Protein AF-A0A2N3Q1Q2-F1 (afdb_monomer_lite)

Secondary structure (DSSP, 8-state):
---EEEETT-SS--EEEEEEEEE-TTS-EEEEEEETTEEEEEEEEEHHHHH-TTTEEEE----

pLDDT: mean 87.04, std 10.46, range [47.88, 95.38]

Structure (mmCIF, N/CA/C/O backbone):
data_AF-A0A2N3Q1Q2-F1
#
_entry.id   AF-A0A2N3Q1Q2-F1
#
loop_
_atom_site.group_PDB
_atom_site.id
_atom_site.type_symbol
_atom_site.label_atom_id
_atom_site.label_alt_id
_atom_site.label_comp_id
_atom_site.label_asym_id
_atom_site.label_entity_id
_atom_site.label_seq_id
_atom_site.pdbx_PDB_ins_code
_atom_site.Cartn_x
_atom_site.Cartn_y
_atom_site.Cartn_z
_atom_site.occupancy
_atom_site.B_iso_or_equiv
_atom_site.auth_seq_id
_atom_site.auth_comp_id
_atom_site.auth_asym_id
_atom_site.auth_atom_id
_atom_site.pdbx_PDB_model_num
ATOM 1 N N . MET A 1 1 ? -1.999 9.125 -7.756 1.00 69.12 1 MET A N 1
ATOM 2 C CA . MET A 1 1 ? -1.568 10.063 -6.684 1.00 69.12 1 MET A CA 1
ATOM 3 C C . MET A 1 1 ? -2.811 10.696 -6.102 1.00 69.12 1 MET A C 1
ATOM 5 O O . MET A 1 1 ? -3.656 11.135 -6.872 1.00 69.12 1 MET A O 1
ATOM 9 N N . GLY A 1 2 ? -2.936 10.687 -4.774 1.00 80.31 2 GLY A N 1
ATOM 10 C CA . GLY A 1 2 ? -4.205 10.955 -4.082 1.00 80.31 2 GLY A CA 1
ATOM 11 C C . GLY A 1 2 ? -5.037 9.698 -3.791 1.00 80.31 2 GLY A C 1
ATOM 12 O O . GLY A 1 2 ? -6.062 9.781 -3.120 1.00 80.31 2 GLY A O 1
ATOM 13 N N . ASP A 1 3 ? -4.577 8.528 -4.241 1.00 87.88 3 ASP A N 1
ATOM 14 C CA . ASP A 1 3 ? -5.188 7.242 -3.918 1.00 87.88 3 ASP A CA 1
ATOM 15 C C . ASP A 1 3 ? -5.096 6.989 -2.412 1.00 87.88 3 ASP A C 1
ATOM 17 O O . ASP A 1 3 ? -4.049 7.211 -1.795 1.00 87.88 3 ASP A O 1
ATOM 21 N N . SER A 1 4 ? -6.204 6.554 -1.821 1.00 91.50 4 SER A N 1
ATOM 22 C CA . SER A 1 4 ? -6.335 6.375 -0.378 1.00 91.50 4 SER A CA 1
ATOM 23 C C . SER A 1 4 ? -6.475 4.901 -0.032 1.00 91.50 4 SER A C 1
ATOM 25 O O . SER A 1 4 ? -7.210 4.161 -0.684 1.00 91.50 4 SER A O 1
ATOM 27 N N . PHE A 1 5 ? -5.793 4.479 1.023 1.00 92.31 5 PHE A N 1
ATOM 28 C CA . PHE A 1 5 ? -5.748 3.104 1.493 1.00 92.31 5 PHE A CA 1
ATOM 29 C C . PHE A 1 5 ? -5.950 3.054 3.005 1.00 92.31 5 PHE A C 1
ATOM 31 O O . PHE A 1 5 ? -5.606 3.987 3.730 1.00 92.31 5 PHE A O 1
ATOM 38 N N . VAL A 1 6 ? -6.471 1.936 3.498 1.00 92.38 6 VAL A N 1
ATOM 39 C CA . VAL A 1 6 ? -6.408 1.573 4.919 1.00 92.38 6 VAL A CA 1
ATOM 40 C C . VAL A 1 6 ? -5.498 0.372 5.086 1.00 92.38 6 VAL A C 1
ATOM 42 O O . VAL A 1 6 ? -5.541 -0.555 4.278 1.00 92.38 6 VAL A O 1
ATOM 45 N N . LYS A 1 7 ? -4.686 0.365 6.141 1.00 91.00 7 LYS A N 1
ATOM 46 C CA . LYS A 1 7 ? -3.861 -0.792 6.479 1.00 91.00 7 LYS A CA 1
ATOM 47 C C . LYS A 1 7 ? -4.727 -1.870 7.134 1.00 91.00 7 LYS A C 1
ATOM 49 O O . LYS A 1 7 ? -5.494 -1.597 8.062 1.00 91.00 7 LYS A O 1
ATOM 54 N N . THR A 1 8 ? -4.618 -3.100 6.652 1.00 88.88 8 THR A N 1
ATOM 55 C CA . THR A 1 8 ? -5.359 -4.244 7.186 1.00 88.88 8 THR A CA 1
ATOM 56 C C . THR A 1 8 ? -4.879 -4.551 8.607 1.00 88.88 8 THR A C 1
ATOM 58 O O . THR A 1 8 ? -3.683 -4.644 8.868 1.00 88.88 8 THR A O 1
ATOM 61 N N . GLY A 1 9 ? -5.820 -4.676 9.546 1.00 84.38 9 GLY A N 1
ATOM 62 C CA . GLY A 1 9 ? -5.524 -4.947 10.959 1.00 84.38 9 GLY A CA 1
ATOM 63 C C . GLY A 1 9 ? -5.123 -3.724 11.793 1.00 84.38 9 GLY A C 1
ATOM 64 O O . GLY A 1 9 ? -4.816 -3.876 12.974 1.00 84.38 9 GLY A O 1
ATOM 65 N N . GLU A 1 10 ? -5.138 -2.510 11.234 1.00 82.25 10 GLU A N 1
ATOM 66 C CA . GLU A 1 10 ? -4.843 -1.308 12.017 1.00 82.25 10 GLU A CA 1
ATOM 67 C C . GLU A 1 10 ? -5.996 -0.977 12.983 1.00 82.25 10 GLU A C 1
ATOM 69 O O . GLU A 1 10 ? -7.143 -0.795 12.573 1.00 82.25 10 GLU A O 1
ATOM 74 N N . VAL A 1 11 ? -5.688 -0.895 14.284 1.00 73.38 11 VAL A N 1
ATOM 75 C CA . VAL A 1 11 ? -6.678 -0.664 15.360 1.00 73.38 11 VAL A CA 1
ATOM 76 C C . VAL A 1 11 ? -7.373 0.689 15.204 1.00 73.38 11 VAL A C 1
ATOM 78 O O . VAL A 1 11 ? -8.574 0.824 15.427 1.00 73.38 11 VAL A O 1
ATOM 81 N N . ARG A 1 12 ? -6.612 1.708 14.802 1.00 72.12 12 ARG A N 1
ATOM 82 C CA . ARG A 1 12 ? -7.143 3.009 14.401 1.00 72.12 12 ARG A CA 1
ATOM 83 C C . ARG A 1 12 ? -7.230 2.957 12.885 1.00 72.12 12 ARG A C 1
ATOM 85 O O . ARG A 1 12 ? -6.201 2.795 12.251 1.00 72.12 12 ARG A O 1
ATOM 92 N N . LYS A 1 13 ? -8.432 3.033 12.309 1.00 77.88 13 LYS A N 1
ATOM 93 C CA . LYS A 1 13 ? -8.660 3.015 10.852 1.00 77.88 13 LYS A CA 1
ATOM 94 C C . LYS A 1 13 ? -8.079 4.273 10.192 1.00 77.88 13 LYS A C 1
ATOM 96 O O . LYS A 1 13 ? -8.825 5.147 9.757 1.00 77.88 13 LYS A O 1
ATOM 101 N N . SER A 1 14 ? -6.760 4.406 10.180 1.00 87.81 14 SER A N 1
ATOM 102 C CA . SER A 1 14 ? -6.095 5.566 9.612 1.00 87.81 14 SER A CA 1
ATOM 103 C C . SER A 1 14 ? -6.123 5.475 8.097 1.00 87.81 14 SER A C 1
ATOM 105 O O . SER A 1 14 ? -5.933 4.405 7.514 1.00 87.81 14 SER A O 1
ATOM 107 N N . ILE A 1 15 ? -6.352 6.624 7.475 1.00 90.81 15 ILE A N 1
ATOM 108 C CA . ILE A 1 15 ? -6.323 6.767 6.028 1.00 90.81 15 ILE A CA 1
ATOM 109 C C . ILE A 1 15 ? -4.892 7.100 5.627 1.00 90.81 15 ILE A C 1
ATOM 111 O O . ILE A 1 15 ? -4.300 8.060 6.123 1.00 90.81 15 ILE A O 1
ATOM 115 N N . TRP A 1 16 ? -4.348 6.286 4.737 1.00 92.69 16 TRP A N 1
ATOM 116 C CA . TRP A 1 16 ? -3.028 6.431 4.152 1.00 92.69 16 TRP A CA 1
ATOM 117 C C . TRP A 1 16 ? -3.189 6.905 2.714 1.00 92.69 16 TRP A C 1
ATOM 119 O O . TRP A 1 16 ? -3.837 6.237 1.914 1.00 92.69 16 TRP A O 1
ATOM 129 N N . VAL A 1 17 ? -2.621 8.058 2.385 1.00 92.94 17 VAL A N 1
ATOM 130 C CA . VAL A 1 17 ? -2.766 8.690 1.070 1.00 92.94 17 VAL A CA 1
ATOM 131 C C . VAL A 1 17 ? -1.448 8.599 0.325 1.00 92.94 17 VAL A C 1
ATOM 133 O O . VAL A 1 17 ? -0.400 8.935 0.876 1.00 92.94 17 VAL A O 1
ATOM 136 N N . VAL A 1 18 ? -1.489 8.165 -0.932 1.00 92.81 18 VAL A N 1
ATOM 137 C CA . VAL A 1 18 ? -0.306 8.113 -1.794 1.00 92.81 18 VAL A CA 1
ATOM 138 C C . VAL A 1 18 ? 0.131 9.528 -2.159 1.00 92.81 18 VAL A C 1
ATOM 140 O O . VAL A 1 18 ? -0.551 10.215 -2.927 1.00 92.81 18 VAL A O 1
ATOM 143 N N . THR A 1 19 ? 1.295 9.929 -1.651 1.00 92.75 19 THR A N 1
ATOM 144 C CA . THR A 1 19 ? 1.904 11.246 -1.893 1.00 92.75 19 THR A CA 1
ATOM 145 C C . THR A 1 19 ? 3.013 11.197 -2.937 1.00 92.75 19 THR A C 1
ATOM 147 O O . THR A 1 19 ? 3.253 12.188 -3.623 1.00 92.75 19 THR A O 1
ATOM 150 N N . ARG A 1 20 ? 3.684 10.048 -3.098 1.00 92.88 20 ARG A N 1
ATOM 151 C CA . ARG A 1 20 ? 4.756 9.871 -4.085 1.00 92.88 20 ARG A CA 1
ATOM 152 C C . ARG A 1 20 ? 4.809 8.438 -4.602 1.00 92.88 20 ARG A C 1
ATOM 154 O O . ARG A 1 20 ? 4.549 7.503 -3.856 1.00 92.88 20 ARG A O 1
ATOM 161 N N . SER A 1 21 ? 5.207 8.260 -5.857 1.00 93.94 21 SER A N 1
ATOM 162 C CA . SER A 1 21 ? 5.501 6.957 -6.460 1.00 93.94 21 SER A CA 1
ATOM 163 C C . SER A 1 21 ? 6.765 7.053 -7.307 1.00 93.94 21 SER A C 1
ATOM 165 O O . SER A 1 21 ? 6.958 8.055 -7.998 1.00 93.94 21 SER A O 1
ATOM 167 N N . TRP A 1 22 ? 7.624 6.040 -7.256 1.00 95.38 22 TRP A N 1
ATOM 168 C CA . TRP A 1 22 ? 8.839 5.966 -8.068 1.00 95.38 22 TRP A CA 1
ATOM 169 C C . TRP A 1 22 ? 9.233 4.514 -8.312 1.00 95.38 22 TRP A C 1
ATOM 171 O O . TRP A 1 22 ? 9.002 3.646 -7.474 1.00 95.38 22 TRP A O 1
ATOM 181 N N . THR A 1 23 ? 9.863 4.257 -9.451 1.00 95.19 23 THR A N 1
ATOM 182 C CA . THR A 1 23 ? 10.494 2.965 -9.722 1.00 95.19 23 THR A CA 1
ATOM 183 C C . THR A 1 23 ? 11.902 2.993 -9.152 1.00 95.19 23 THR A C 1
ATOM 185 O O . THR A 1 23 ? 12.669 3.918 -9.426 1.00 95.19 23 THR A O 1
ATOM 188 N N . HIS A 1 24 ? 12.225 2.020 -8.307 1.00 90.00 24 HIS A N 1
ATOM 189 C CA . HIS A 1 24 ? 13.562 1.878 -7.750 1.00 90.00 24 HIS A CA 1
ATOM 190 C C . HIS A 1 24 ? 14.502 1.207 -8.772 1.00 90.00 24 HIS A C 1
ATOM 192 O O . HIS A 1 24 ? 14.056 0.724 -9.813 1.00 90.00 24 HIS A O 1
ATOM 198 N N . VAL A 1 25 ? 15.816 1.223 -8.524 1.00 91.94 25 VAL A N 1
ATOM 199 C CA . VAL A 1 25 ? 16.835 0.744 -9.488 1.00 91.94 25 VAL A CA 1
ATOM 200 C C . VAL A 1 25 ? 16.682 -0.752 -9.804 1.00 91.94 25 VAL A C 1
ATOM 202 O O . VAL A 1 25 ? 17.050 -1.203 -10.882 1.00 91.94 25 VAL A O 1
ATOM 205 N N . ASP A 1 26 ? 16.080 -1.506 -8.887 1.00 87.00 26 ASP A N 1
ATOM 206 C CA . ASP A 1 26 ? 15.707 -2.918 -9.042 1.00 87.00 26 ASP A CA 1
ATOM 207 C C . ASP A 1 26 ? 14.497 -3.156 -9.973 1.00 87.00 26 ASP A C 1
ATOM 209 O O . ASP A 1 26 ? 14.122 -4.302 -10.215 1.00 87.00 26 ASP A O 1
ATOM 213 N N . GLY A 1 27 ? 13.878 -2.095 -10.500 1.00 92.25 27 GLY A N 1
ATOM 214 C CA . GLY A 1 27 ? 12.689 -2.164 -11.348 1.00 92.25 27 GLY A CA 1
ATOM 215 C C . GLY A 1 27 ? 11.368 -2.260 -10.579 1.00 92.25 27 GLY A C 1
ATOM 216 O O . GLY A 1 27 ? 10.306 -2.281 -11.204 1.00 92.25 27 GLY A O 1
ATOM 217 N N . LEU A 1 28 ? 11.390 -2.278 -9.243 1.00 93.56 28 LEU A N 1
ATOM 218 C CA . LEU A 1 28 ? 10.182 -2.357 -8.426 1.00 93.56 28 LEU A CA 1
ATOM 219 C C . LEU A 1 28 ? 9.568 -0.976 -8.203 1.00 93.56 28 LEU A C 1
ATOM 221 O O . LEU A 1 28 ? 10.217 -0.023 -7.754 1.00 93.56 28 LEU A O 1
ATOM 225 N N . LEU A 1 29 ? 8.265 -0.886 -8.473 1.00 93.62 29 LEU A N 1
ATOM 226 C CA . LEU A 1 29 ? 7.480 0.304 -8.186 1.00 93.62 29 LEU A CA 1
ATOM 227 C C . LEU A 1 29 ? 7.269 0.432 -6.675 1.00 93.62 29 LEU A C 1
ATOM 229 O O . LEU A 1 29 ? 6.656 -0.430 -6.043 1.00 93.62 29 LEU A O 1
ATOM 233 N N . HIS A 1 30 ? 7.746 1.537 -6.121 1.00 95.31 30 HIS A N 1
ATOM 234 C CA . HIS A 1 30 ? 7.562 1.931 -4.736 1.00 95.31 30 HIS A CA 1
ATOM 235 C C . HIS A 1 30 ? 6.620 3.124 -4.634 1.00 95.31 30 HIS A C 1
ATOM 237 O O . HIS A 1 30 ? 6.488 3.948 -5.544 1.00 95.31 30 HIS A O 1
ATOM 243 N N . VAL A 1 31 ? 5.953 3.201 -3.493 1.00 94.81 31 VAL A N 1
ATOM 244 C CA . VAL A 1 31 ? 4.943 4.204 -3.190 1.00 94.81 31 VAL A CA 1
ATOM 245 C C . VAL A 1 31 ? 5.135 4.665 -1.758 1.00 94.81 31 VAL A C 1
ATOM 247 O O . VAL A 1 31 ? 5.272 3.858 -0.837 1.00 94.81 31 VAL A O 1
ATOM 250 N N . GLN A 1 32 ? 5.154 5.979 -1.584 1.00 94.94 32 GLN A N 1
ATOM 251 C CA . GLN A 1 32 ? 5.126 6.625 -0.286 1.00 94.94 32 GLN A CA 1
ATOM 252 C C . GLN A 1 32 ? 3.684 6.973 0.053 1.00 94.94 32 GLN A C 1
ATOM 254 O O . GLN A 1 32 ? 2.981 7.603 -0.745 1.00 94.94 32 GLN A O 1
ATOM 259 N N . LEU A 1 33 ? 3.270 6.580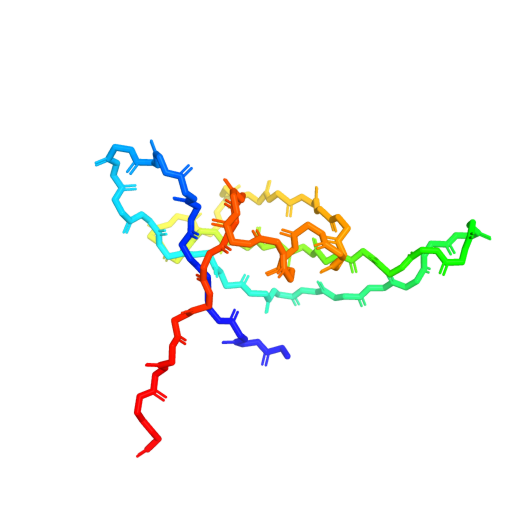 1.253 1.00 93.38 33 LEU A N 1
ATOM 260 C CA . LEU A 1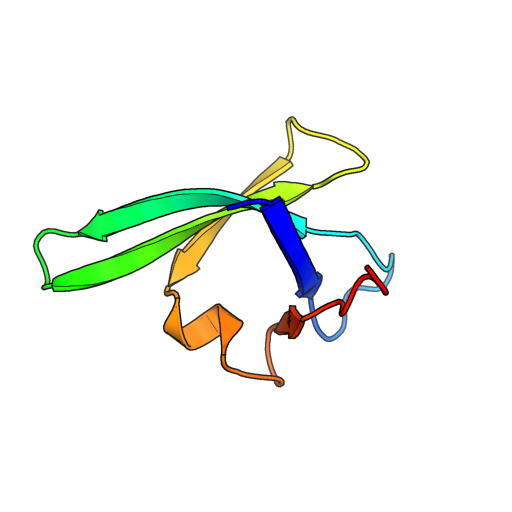 33 ? 1.995 6.964 1.828 1.00 93.38 33 LEU A CA 1
ATOM 261 C C . LEU A 1 33 ? 2.223 7.860 3.034 1.00 93.38 33 LEU A C 1
ATOM 263 O O . LEU A 1 33 ? 3.070 7.560 3.875 1.00 93.38 33 LEU A O 1
ATOM 267 N N . ALA A 1 34 ? 1.435 8.922 3.130 1.00 92.69 34 ALA A N 1
ATOM 268 C CA . ALA A 1 34 ? 1.344 9.757 4.316 1.00 92.69 34 ALA A CA 1
ATOM 269 C C . ALA A 1 34 ? 0.008 9.514 5.014 1.00 92.69 34 ALA A C 1
ATOM 271 O O . ALA A 1 34 ? -1.028 9.308 4.373 1.00 92.69 34 ALA A O 1
ATOM 272 N N . LYS A 1 35 ? 0.019 9.536 6.341 1.00 90.75 35 LYS A N 1
ATOM 273 C CA . LYS A 1 35 ? -1.196 9.386 7.135 1.00 90.75 35 LYS A CA 1
ATOM 274 C C . LYS A 1 35 ? -1.996 10.684 7.105 1.00 90.75 35 LYS A C 1
ATOM 276 O O . LYS A 1 35 ? -1.505 11.723 7.534 1.00 90.75 35 LYS A O 1
ATOM 281 N N . GLN A 1 36 ? -3.254 10.627 6.675 1.00 85.50 36 GLN A N 1
ATOM 282 C CA . GLN A 1 36 ? -4.095 11.819 6.505 1.00 85.50 36 GLN A CA 1
ATOM 283 C C . GLN A 1 36 ? -4.277 12.609 7.811 1.00 85.50 36 GLN A C 1
ATOM 285 O O . GLN A 1 36 ? -4.308 13.832 7.804 1.00 85.50 36 GLN A O 1
ATOM 290 N N . SER A 1 37 ? -4.378 11.921 8.953 1.00 83.25 37 SER A N 1
ATOM 291 C CA . SER A 1 37 ? -4.552 12.575 10.258 1.00 83.25 37 SER A CA 1
ATOM 292 C C . SER A 1 37 ? -3.264 13.187 10.821 1.00 83.25 37 SER A C 1
ATOM 294 O O . SER A 1 37 ? -3.332 13.971 11.765 1.00 83.25 37 SER A O 1
ATOM 296 N N . ARG A 1 38 ? -2.094 12.771 10.319 1.00 76.31 38 ARG A N 1
ATOM 297 C CA . ARG A 1 38 ? -0.765 13.207 10.768 1.00 76.31 38 ARG A CA 1
ATOM 298 C C . ARG A 1 38 ? 0.224 13.054 9.618 1.00 76.31 38 ARG A C 1
ATOM 300 O O . ARG A 1 38 ? 0.885 12.025 9.513 1.00 76.31 38 ARG A O 1
ATOM 307 N N . GLU A 1 39 ? 0.361 14.092 8.803 1.00 68.19 39 GLU A N 1
ATOM 308 C CA . GLU A 1 39 ? 1.213 14.067 7.604 1.00 68.19 39 GLU A CA 1
ATOM 309 C C . GLU A 1 39 ? 2.697 13.773 7.895 1.00 68.19 39 GLU A C 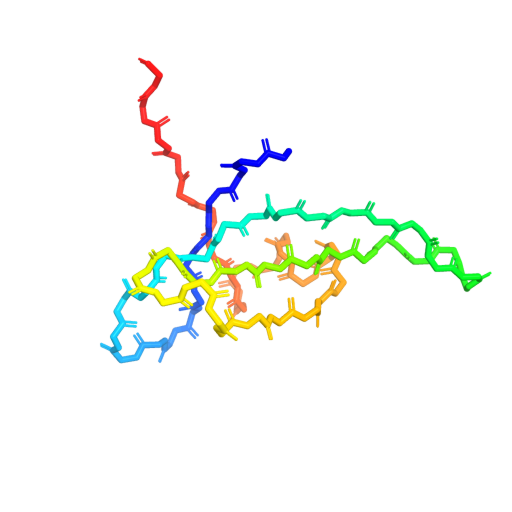1
ATOM 311 O O . GLU A 1 39 ? 3.422 13.341 7.005 1.00 68.19 39 GLU A O 1
ATOM 316 N N . SER A 1 40 ? 3.154 13.940 9.142 1.00 80.06 40 SER A N 1
ATOM 317 C CA . SER A 1 40 ? 4.513 13.565 9.557 1.00 80.06 40 SER A CA 1
ATOM 318 C C . SER A 1 40 ? 4.760 12.052 9.585 1.00 80.06 40 SER A C 1
ATOM 320 O O . SER A 1 40 ? 5.913 11.628 9.584 1.00 80.06 40 SER A O 1
ATOM 322 N N . GLU A 1 41 ? 3.710 11.226 9.641 1.00 87.06 41 GLU A N 1
ATOM 323 C CA . GLU A 1 41 ? 3.840 9.770 9.602 1.00 87.06 4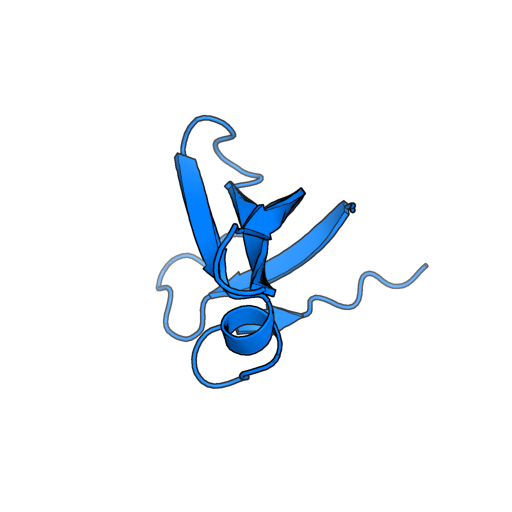1 GLU A CA 1
ATOM 324 C C . GLU A 1 41 ? 3.787 9.303 8.143 1.00 87.06 41 GLU A C 1
ATOM 326 O O . GLU A 1 41 ? 2.727 9.281 7.511 1.00 87.06 41 GLU A O 1
ATOM 331 N N . VAL A 1 42 ? 4.956 8.942 7.616 1.00 92.25 42 VAL A N 1
ATOM 332 C CA . VAL A 1 42 ? 5.141 8.456 6.246 1.00 92.25 42 VAL A CA 1
ATOM 333 C C . VAL A 1 42 ? 5.703 7.045 6.241 1.00 92.25 42 VAL A C 1
ATOM 335 O O . VAL A 1 42 ? 6.602 6.713 7.012 1.00 92.25 42 VAL A O 1
ATOM 338 N N . ILE A 1 43 ? 5.190 6.223 5.330 1.00 93.19 43 ILE A N 1
ATOM 339 C CA . ILE A 1 43 ? 5.696 4.878 5.061 1.00 93.19 43 ILE A CA 1
ATOM 340 C C . ILE A 1 43 ? 6.004 4.729 3.578 1.00 93.19 43 ILE A C 1
ATOM 342 O O . ILE A 1 43 ? 5.339 5.325 2.735 1.00 93.19 43 ILE A O 1
ATOM 346 N N . THR A 1 44 ? 6.988 3.893 3.268 1.00 94.69 44 THR A N 1
ATOM 347 C CA . THR A 1 44 ? 7.300 3.482 1.899 1.00 94.69 44 THR A CA 1
ATOM 348 C C . THR A 1 44 ? 7.031 1.995 1.774 1.00 94.69 44 THR A C 1
ATOM 350 O O . THR A 1 44 ? 7.514 1.208 2.587 1.00 94.69 44 THR A O 1
ATOM 353 N N . VAL A 1 45 ? 6.265 1.609 0.761 1.00 93.56 45 VAL A N 1
ATOM 354 C CA . VAL A 1 45 ? 5.944 0.209 0.458 1.00 93.56 45 VAL A CA 1
ATOM 355 C C . VAL A 1 45 ? 6.074 -0.043 -1.040 1.00 93.56 45 VAL A C 1
ATOM 357 O O . VAL A 1 45 ? 6.091 0.894 -1.839 1.00 93.56 45 VAL A O 1
ATOM 360 N N . SER A 1 46 ? 6.158 -1.311 -1.437 1.00 94.25 46 SER A N 1
ATOM 361 C CA . SER A 1 46 ? 6.032 -1.667 -2.851 1.00 94.25 46 SER A CA 1
ATOM 362 C C . SER A 1 46 ? 4.584 -1.481 -3.314 1.00 94.25 46 SER A C 1
ATOM 364 O O . SER A 1 46 ? 3.642 -1.687 -2.544 1.00 94.25 46 SER A O 1
ATOM 366 N N . ALA A 1 47 ? 4.377 -1.143 -4.584 1.00 92.12 47 ALA A N 1
ATOM 367 C CA . ALA A 1 47 ? 3.037 -1.039 -5.154 1.00 92.12 47 ALA A CA 1
ATOM 368 C C . ALA A 1 47 ? 2.290 -2.382 -5.129 1.00 92.12 47 ALA A C 1
ATOM 370 O O . ALA A 1 47 ? 1.071 -2.397 -4.980 1.00 92.12 47 ALA A O 1
ATOM 371 N N . MET A 1 48 ? 3.011 -3.508 -5.189 1.00 93.06 48 MET A N 1
ATOM 372 C CA . MET A 1 48 ? 2.412 -4.838 -5.039 1.00 93.06 48 MET A CA 1
ATOM 373 C C . MET A 1 48 ? 1.797 -5.028 -3.649 1.00 93.06 48 MET A C 1
ATOM 375 O O . MET A 1 48 ? 0.721 -5.601 -3.530 1.00 93.06 48 MET A O 1
ATOM 379 N N . THR A 1 49 ? 2.420 -4.475 -2.605 1.00 93.31 49 THR A N 1
ATOM 380 C CA . THR A 1 49 ? 1.867 -4.495 -1.244 1.00 93.31 49 THR A CA 1
ATOM 381 C C . THR A 1 49 ? 0.553 -3.711 -1.146 1.00 93.31 49 THR A C 1
ATOM 383 O O . THR A 1 49 ? -0.308 -4.083 -0.357 1.00 93.31 49 THR A O 1
ATOM 386 N N . LEU A 1 50 ? 0.363 -2.654 -1.949 1.00 91.25 50 LEU A N 1
ATOM 387 C CA . LEU A 1 50 ? -0.913 -1.924 -2.007 1.00 91.25 50 LEU A CA 1
ATOM 388 C C . LEU A 1 50 ? -2.014 -2.683 -2.757 1.00 91.25 50 LEU A C 1
ATOM 390 O O . LEU A 1 50 ? -3.193 -2.457 -2.490 1.00 91.25 50 LEU A O 1
ATOM 394 N N . ALA A 1 51 ? -1.639 -3.562 -3.688 1.00 89.19 51 ALA A N 1
ATOM 395 C CA . ALA A 1 51 ? -2.572 -4.431 -4.403 1.00 89.19 51 ALA A CA 1
ATOM 396 C C . ALA A 1 51 ? -2.995 -5.660 -3.576 1.00 89.19 51 ALA A C 1
ATOM 398 O O . ALA A 1 51 ? -3.976 -6.321 -3.915 1.00 89.19 51 ALA A O 1
ATOM 399 N N . ASP A 1 52 ? -2.279 -5.961 -2.490 1.00 92.94 52 ASP A N 1
ATOM 400 C CA . ASP A 1 52 ? -2.562 -7.09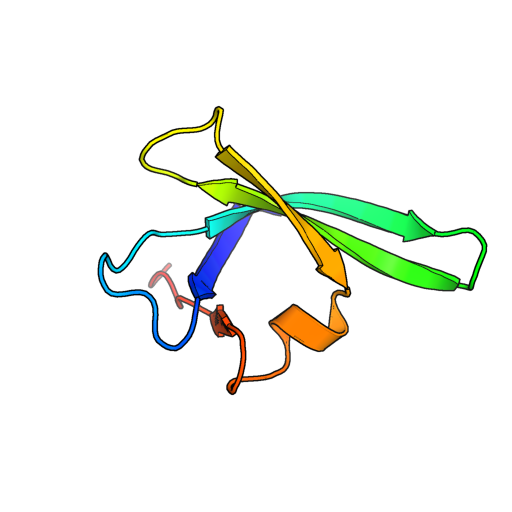2 -1.615 1.00 92.94 52 ASP A CA 1
ATOM 401 C C . ASP A 1 52 ? -3.483 -6.695 -0.445 1.00 92.94 52 ASP A C 1
ATOM 403 O O . ASP A 1 52 ? -3.090 -6.011 0.509 1.00 92.94 52 ASP A O 1
ATOM 407 N N . GLY A 1 53 ? -4.716 -7.210 -0.499 1.00 88.62 53 GLY A N 1
ATOM 408 C CA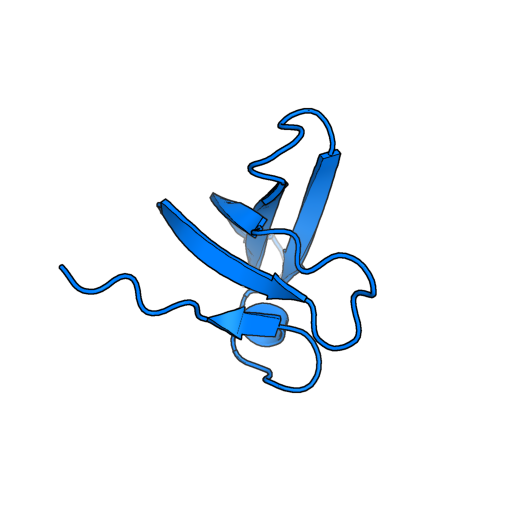 . GLY A 1 53 ? -5.768 -7.021 0.503 1.00 88.62 53 GLY A CA 1
ATOM 409 C C . GLY A 1 53 ? -5.421 -7.505 1.916 1.00 88.62 53 GLY A C 1
ATOM 410 O O . GLY A 1 53 ? -6.094 -7.105 2.879 1.00 88.62 53 GLY A O 1
ATOM 411 N N . ALA A 1 54 ? -4.394 -8.346 2.065 1.00 91.25 54 ALA A N 1
ATOM 412 C CA . ALA A 1 54 ? -3.866 -8.767 3.358 1.00 91.25 54 ALA A CA 1
ATOM 413 C C . ALA A 1 54 ? -3.105 -7.642 4.075 1.00 91.25 54 ALA A C 1
ATOM 415 O O . ALA A 1 54 ? -3.055 -7.641 5.304 1.00 91.25 54 ALA A O 1
ATOM 416 N N . TYR A 1 55 ? -2.577 -6.661 3.335 1.00 91.00 55 TYR A N 1
ATOM 417 C CA . TYR A 1 55 ? -1.800 -5.546 3.882 1.00 91.00 55 TYR A CA 1
ATOM 418 C C . TYR A 1 55 ? -2.530 -4.213 3.781 1.00 91.00 55 TYR A C 1
ATOM 420 O O . TYR A 1 55 ? -2.555 -3.463 4.759 1.00 91.00 55 TYR A O 1
ATOM 428 N N . PHE A 1 56 ? -3.136 -3.916 2.631 1.00 93.25 56 PHE A N 1
ATOM 429 C CA . PHE A 1 56 ? -3.849 -2.663 2.401 1.00 93.25 56 PHE A CA 1
ATOM 430 C C . PHE A 1 56 ? -5.149 -2.895 1.649 1.00 93.25 56 PHE A C 1
ATOM 432 O O . PHE A 1 56 ? -5.254 -3.768 0.795 1.00 93.25 56 PHE A O 1
ATOM 439 N N . ARG A 1 57 ? -6.155 -2.072 1.943 1.00 91.88 57 ARG A N 1
ATOM 440 C CA . ARG A 1 57 ? -7.403 -2.042 1.181 1.00 91.88 57 ARG A CA 1
ATOM 441 C C . ARG A 1 57 ? -7.607 -0.659 0.580 1.00 91.88 57 ARG A C 1
ATOM 443 O O . ARG A 1 57 ? -7.534 0.319 1.330 1.00 91.88 57 ARG A O 1
ATOM 450 N N . PRO A 1 58 ? -7.868 -0.557 -0.733 1.00 91.00 58 PRO A N 1
ATOM 451 C CA . PRO A 1 58 ? -8.169 0.720 -1.355 1.00 91.00 58 PRO A CA 1
ATOM 452 C C . PRO A 1 58 ? -9.485 1.264 -0.802 1.00 91.00 58 PRO A C 1
ATOM 454 O O . PRO A 1 58 ? -10.472 0.541 -0.649 1.00 91.00 58 PRO A O 1
ATOM 457 N N . ILE A 1 59 ? -9.501 2.558 -0.513 1.00 88.50 59 ILE A N 1
ATOM 458 C CA . ILE A 1 59 ? -10.713 3.299 -0.199 1.00 88.50 59 ILE A CA 1
ATOM 459 C C . ILE A 1 59 ? -11.211 3.859 -1.524 1.00 88.50 59 ILE A C 1
ATOM 461 O O . ILE A 1 59 ? -10.633 4.797 -2.069 1.00 88.50 59 ILE A O 1
ATOM 465 N N . SER A 1 60 ? -12.288 3.281 -2.052 1.00 73.25 60 SER A N 1
ATOM 466 C CA . SER A 1 60 ? -13.028 3.938 -3.127 1.00 73.25 60 SER A CA 1
ATOM 467 C C . SER A 1 60 ? -13.701 5.168 -2.530 1.00 73.25 60 SER A C 1
ATOM 469 O O . SER A 1 60 ? -14.705 5.044 -1.833 1.00 73.25 60 SER A O 1
ATOM 471 N N . MET A 1 61 ? -13.131 6.351 -2.746 1.00 56.94 61 MET A N 1
ATOM 472 C CA . MET A 1 61 ? -13.895 7.577 -2.542 1.00 56.94 61 MET A CA 1
ATOM 473 C C . MET A 1 61 ? -14.922 7.657 -3.682 1.00 56.94 61 MET A C 1
ATOM 475 O O . MET A 1 61 ? -14.508 7.620 -4.844 1.00 56.94 61 MET A O 1
ATOM 479 N N . PRO A 1 62 ? -16.238 7.695 -3.396 1.00 48.81 62 PRO A N 1
ATOM 480 C CA . PRO A 1 62 ? -17.222 7.987 -4.428 1.00 48.81 62 PRO A CA 1
ATOM 481 C C . PRO A 1 62 ? -16.899 9.369 -5.005 1.00 48.81 62 PRO A C 1
ATOM 483 O O . PRO A 1 62 ? -16.649 10.314 -4.256 1.00 48.81 62 PRO A O 1
ATOM 486 N N . ARG A 1 63 ? -16.794 9.418 -6.331 1.00 47.88 63 ARG A N 1
ATOM 487 C CA . ARG A 1 63 ? -16.410 10.599 -7.103 1.00 47.88 63 ARG A CA 1
ATOM 488 C C . ARG A 1 63 ? -17.544 11.612 -7.176 1.00 47.88 63 ARG A C 1
ATOM 490 O O . ARG A 1 63 ? -18.710 11.160 -7.221 1.00 47.88 63 ARG A O 1
#

Radius of gyration: 11.5 Å; chains: 1; bounding box: 34×23×27 Å

Organism: NCBI:txid382514

Foldseek 3Di:
DQWWKFFPPDPPRWIWGFPDWDQDPVRFIKTKTATPVHRVDIDIDTVVLCVDPNTIDTDPDPD

Sequence (63 aa):
MGDSFVKTGEVRKSIWVVTRSWTHVDGLLHVQLAKQSRESEVITVSAMTLADGAYFRPISMPR